Protein AF-X5XZQ1-F1 (afdb_monomer_lite)

Radius of gyration: 34.88 Å; chains: 1; bounding box: 76×86×49 Å

Sequence (111 aa):
MKTALSAMPVKVASMLAGSPSCCAWAGTVLRTPNLQMPRDVRALLVGRKLLQAKLLDVELSIRRILRGYGLKVGEVSRGRFEARIRDLIEDHDMLATASANHDG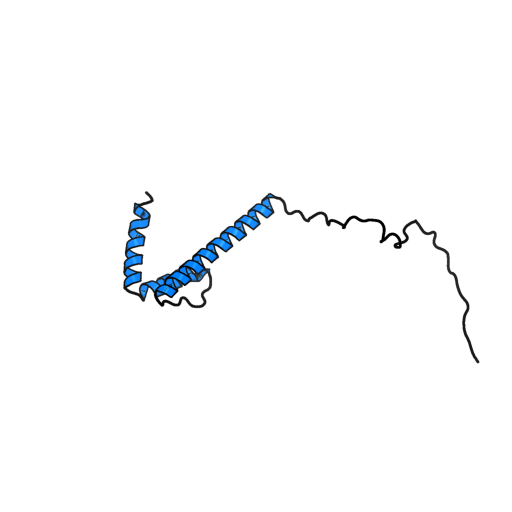MMWQSWC

Foldseek 3Di:
DDDDDDDDDDDDDDDPDDDPPCVPPDPDPVPVPPPPPPPVVVVVVVVVVVVVVVLVVVLVVVQVVCVVVVHHLPDDDPVCSVVSVVVSQVVPVVSVVVVVVCVVVVVVVVD

Structure (mmCIF, N/CA/C/O backbone):
data_AF-X5XZQ1-F1
#
_entry.id   AF-X5XZQ1-F1
#
loop_
_atom_site.group_PDB
_atom_site.id
_atom_site.type_symbol
_atom_site.label_atom_id
_atom_site.label_alt_id
_atom_site.label_comp_id
_atom_site.label_asym_id
_atom_site.label_entity_id
_atom_site.label_seq_id
_atom_site.pdbx_PDB_ins_code
_atom_site.Cartn_x
_atom_site.Cartn_y
_atom_site.Cartn_z
_atom_site.occupancy
_atom_site.B_iso_or_equiv
_atom_site.auth_seq_id
_atom_site.auth_comp_id
_atom_site.auth_asym_id
_atom_site.auth_atom_id
_atom_site.pdbx_PDB_model_num
ATOM 1 N N . MET A 1 1 ? 57.287 -65.946 -5.365 1.00 36.03 1 MET A N 1
ATOM 2 C CA . MET A 1 1 ? 57.927 -64.943 -4.484 1.00 36.03 1 MET A CA 1
ATOM 3 C C . MET A 1 1 ? 58.100 -63.658 -5.295 1.00 36.03 1 MET A C 1
ATOM 5 O O . MET A 1 1 ? 58.600 -63.789 -6.396 1.00 36.03 1 MET A O 1
ATOM 9 N N . LYS A 1 2 ? 57.586 -62.514 -4.792 1.00 39.75 2 LYS A N 1
ATOM 10 C CA . LYS A 1 2 ? 58.056 -61.098 -4.905 1.00 39.75 2 LYS A CA 1
ATOM 11 C C . LYS A 1 2 ? 58.841 -60.701 -6.190 1.00 39.75 2 LYS A C 1
ATOM 13 O O . LYS A 1 2 ? 59.809 -61.369 -6.496 1.00 39.75 2 LYS A O 1
ATOM 18 N N . THR A 1 3 ? 58.629 -59.615 -6.947 1.00 39.03 3 THR A N 1
ATOM 19 C CA . THR A 1 3 ? 57.943 -58.311 -6.791 1.00 39.03 3 THR A CA 1
ATOM 20 C C . THR A 1 3 ? 58.182 -57.484 -8.081 1.00 39.03 3 THR A C 1
ATOM 22 O O . THR A 1 3 ? 59.230 -57.640 -8.690 1.00 39.03 3 THR A O 1
ATOM 25 N N . ALA A 1 4 ? 57.256 -56.565 -8.391 1.00 44.88 4 ALA A N 1
ATOM 26 C CA . ALA A 1 4 ? 57.435 -55.180 -8.885 1.00 44.88 4 ALA A CA 1
ATOM 27 C C . ALA A 1 4 ? 58.195 -54.808 -10.196 1.00 44.88 4 ALA A C 1
ATOM 29 O O . ALA A 1 4 ? 59.377 -55.069 -10.356 1.00 44.88 4 ALA A O 1
ATOM 30 N N . LEU A 1 5 ? 57.481 -53.976 -10.983 1.00 46.09 5 LEU A N 1
ATOM 31 C CA . LEU A 1 5 ? 57.898 -52.807 -11.793 1.00 46.09 5 LEU A CA 1
ATOM 32 C C . LEU A 1 5 ? 58.839 -52.978 -13.005 1.00 46.09 5 LEU A C 1
ATOM 34 O O . LEU A 1 5 ? 60.017 -53.253 -12.837 1.00 46.09 5 LEU A O 1
ATOM 38 N N . SER A 1 6 ? 58.345 -52.616 -14.202 1.00 41.19 6 SER A N 1
ATOM 39 C CA . SER A 1 6 ? 58.944 -51.616 -15.127 1.00 41.19 6 SER A CA 1
ATOM 40 C C . SER A 1 6 ? 58.126 -51.596 -16.437 1.00 41.19 6 SER A C 1
ATOM 42 O O . SER A 1 6 ? 58.090 -52.577 -17.167 1.00 41.19 6 SER A O 1
ATOM 44 N N . ALA A 1 7 ? 57.199 -50.649 -16.593 1.00 38.62 7 ALA A N 1
ATOM 45 C CA . ALA A 1 7 ? 57.358 -49.414 -17.375 1.00 38.62 7 ALA A CA 1
ATOM 46 C C . ALA A 1 7 ? 57.012 -49.571 -18.876 1.00 38.62 7 ALA A C 1
ATOM 48 O O . ALA A 1 7 ? 57.718 -50.210 -19.648 1.00 38.62 7 ALA A O 1
ATOM 49 N N . MET A 1 8 ? 55.903 -48.935 -19.277 1.00 39.28 8 MET A N 1
ATOM 50 C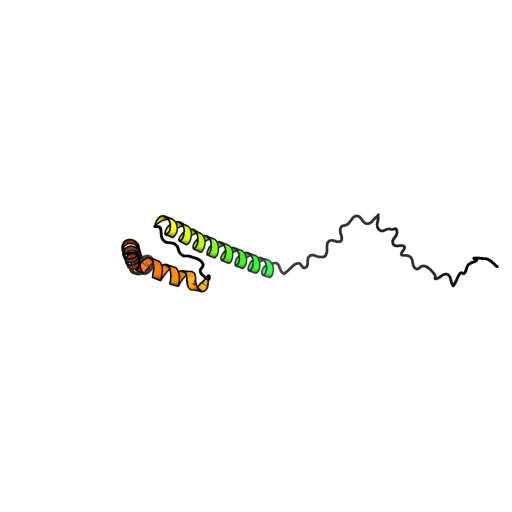 CA . MET A 1 8 ? 55.609 -48.546 -20.667 1.00 39.28 8 MET A CA 1
ATOM 51 C C . MET A 1 8 ? 56.452 -47.296 -21.039 1.00 39.28 8 MET A C 1
ATOM 53 O O . MET A 1 8 ? 57.023 -46.687 -20.131 1.00 39.28 8 MET A O 1
ATOM 57 N N . PRO A 1 9 ? 56.530 -46.864 -22.319 1.00 46.88 9 PRO A N 1
ATOM 58 C CA . PRO A 1 9 ? 55.418 -46.096 -22.915 1.00 46.88 9 PRO A CA 1
ATOM 59 C C . PRO A 1 9 ? 55.163 -46.470 -24.392 1.00 46.88 9 PRO A C 1
ATOM 61 O O . PRO A 1 9 ? 56.065 -46.528 -25.219 1.00 46.88 9 PRO A O 1
ATOM 64 N N . VAL A 1 10 ? 53.956 -46.890 -24.777 1.00 48.41 10 VAL A N 1
ATOM 65 C CA . VAL A 1 10 ? 52.835 -46.039 -25.235 1.00 48.41 10 VAL A CA 1
ATOM 66 C C . VAL A 1 10 ? 53.268 -44.720 -25.883 1.00 48.41 10 VAL A C 1
ATOM 68 O O . VAL A 1 10 ? 53.538 -43.726 -25.221 1.00 48.41 10 VAL A O 1
ATOM 71 N N . LYS A 1 11 ? 53.283 -44.770 -27.219 1.00 38.03 11 LYS A N 1
ATOM 72 C CA . LYS A 1 11 ? 52.977 -43.718 -28.200 1.00 38.03 11 LYS A CA 1
ATOM 73 C C . LYS A 1 11 ? 52.953 -42.283 -27.649 1.00 38.03 11 LYS A C 1
ATOM 75 O O . LYS A 1 11 ? 51.937 -41.811 -27.146 1.00 38.03 11 LYS A O 1
ATOM 80 N N . VAL A 1 12 ? 54.064 -41.574 -27.845 1.00 44.56 12 VAL A N 1
ATOM 81 C CA . VAL A 1 12 ? 54.158 -40.119 -27.687 1.00 44.56 12 VAL A CA 1
ATOM 82 C C . VAL A 1 12 ? 53.211 -39.464 -28.695 1.00 44.56 12 VAL A C 1
ATOM 84 O O . VAL A 1 12 ? 53.448 -39.493 -29.903 1.00 44.56 12 VAL A O 1
ATOM 87 N N . ALA A 1 13 ? 52.107 -38.914 -28.197 1.00 41.31 13 ALA A N 1
ATOM 88 C CA . ALA A 1 13 ? 51.279 -37.989 -28.950 1.00 41.31 13 ALA A CA 1
ATOM 89 C C . ALA A 1 13 ? 52.075 -36.697 -29.180 1.00 41.31 13 ALA A C 1
ATOM 91 O O . ALA A 1 13 ? 52.656 -36.134 -28.252 1.00 41.31 13 ALA A O 1
ATOM 92 N N . SER A 1 14 ? 52.095 -36.239 -30.428 1.00 53.06 14 SER A N 1
ATOM 93 C CA . SER A 1 14 ? 52.540 -34.899 -30.796 1.00 53.06 14 SER A CA 1
ATOM 94 C C . SER A 1 14 ? 51.669 -33.880 -30.052 1.00 53.06 14 SER A C 1
ATOM 96 O O . SER A 1 14 ? 50.474 -33.754 -30.318 1.00 53.06 14 SER A O 1
ATOM 98 N N . MET A 1 15 ? 52.261 -33.205 -29.066 1.00 45.50 15 MET A N 1
ATOM 99 C CA . MET A 1 15 ? 51.670 -32.061 -28.379 1.00 45.50 15 MET A CA 1
ATOM 100 C C . MET A 1 15 ? 51.514 -30.917 -29.386 1.00 45.50 15 MET A C 1
ATOM 102 O O . MET A 1 15 ? 52.469 -30.201 -29.683 1.00 45.50 15 MET A O 1
ATOM 106 N N . LEU A 1 16 ? 50.295 -30.721 -29.888 1.00 47.53 16 LEU A N 1
ATOM 107 C CA . LEU A 1 16 ? 49.852 -29.390 -30.283 1.00 47.53 16 LEU A CA 1
ATOM 108 C C . LEU A 1 16 ? 49.917 -28.508 -29.032 1.00 47.53 16 LEU A C 1
ATOM 110 O O . LEU A 1 16 ? 49.430 -28.880 -27.964 1.00 47.53 16 LEU A O 1
ATOM 114 N N . ALA A 1 17 ? 50.609 -27.382 -29.175 1.00 49.88 17 ALA A N 1
ATOM 115 C CA . ALA A 1 17 ? 50.911 -26.436 -28.117 1.00 49.88 17 ALA A CA 1
ATOM 116 C C . ALA A 1 17 ? 49.662 -26.066 -27.303 1.00 49.88 17 ALA A C 1
ATOM 118 O O . ALA A 1 17 ? 48.678 -25.565 -27.844 1.00 49.88 17 ALA A O 1
ATOM 119 N N . GLY A 1 18 ? 49.725 -26.291 -25.992 1.00 54.81 18 GLY A N 1
ATOM 120 C CA . GLY A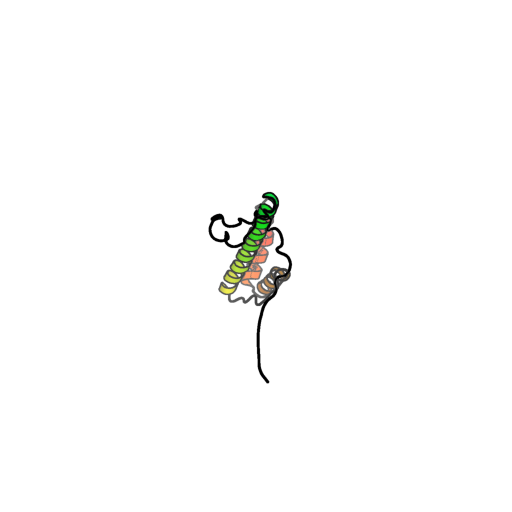 1 18 ? 48.648 -25.915 -25.083 1.00 54.81 18 GLY A CA 1
ATOM 121 C C . GLY A 1 18 ? 48.801 -26.494 -23.682 1.00 54.81 18 GLY A C 1
ATOM 122 O O . GLY A 1 18 ? 47.847 -27.052 -23.153 1.00 54.81 18 GLY A O 1
ATOM 123 N N . SER A 1 19 ? 49.991 -26.404 -23.079 1.00 41.16 19 SER A N 1
ATOM 124 C CA . SER A 1 19 ? 50.157 -26.738 -21.658 1.00 41.16 19 SER A CA 1
ATOM 125 C C . SER A 1 19 ? 49.317 -25.786 -20.786 1.00 41.16 19 SER A C 1
ATOM 127 O O . SER A 1 19 ? 49.523 -24.573 -20.857 1.00 41.16 19 SER A O 1
ATOM 129 N N . PRO A 1 20 ? 48.439 -26.288 -19.894 1.00 51.16 20 PRO A N 1
ATOM 130 C CA . PRO A 1 20 ? 47.678 -25.461 -18.947 1.00 51.16 20 PRO A CA 1
ATOM 131 C C . PRO A 1 20 ? 48.528 -24.804 -17.845 1.00 51.16 20 PRO A C 1
ATOM 133 O O . PRO A 1 20 ? 47.996 -24.149 -16.956 1.00 51.16 20 PRO A O 1
ATOM 136 N N . SER A 1 21 ? 49.856 -24.944 -17.866 1.00 49.59 21 SER A N 1
ATOM 137 C CA . SER A 1 21 ? 50.743 -24.292 -16.893 1.00 49.59 21 SER A CA 1
ATOM 138 C C . SER A 1 21 ? 50.918 -22.784 -17.130 1.00 49.59 21 SER A C 1
ATOM 140 O O . SER A 1 21 ? 51.536 -22.114 -16.310 1.00 49.59 21 SER A O 1
ATOM 142 N N . CYS A 1 22 ? 50.348 -22.218 -18.200 1.00 46.50 22 CYS A N 1
ATOM 143 C CA . CYS A 1 22 ? 50.300 -20.766 -18.424 1.00 46.50 22 CYS A CA 1
ATOM 144 C C . CYS A 1 22 ? 49.123 -20.062 -17.722 1.00 46.50 22 CYS A C 1
ATOM 146 O O . CYS A 1 22 ? 48.940 -18.860 -17.914 1.00 46.50 22 CYS A O 1
ATOM 148 N N . CYS A 1 23 ? 48.365 -20.755 -16.860 1.00 53.91 23 CYS A N 1
ATOM 149 C CA . CYS A 1 23 ? 47.300 -20.164 -16.033 1.00 53.91 23 CYS A CA 1
ATOM 150 C C . CYS A 1 23 ? 47.757 -19.003 -15.116 1.00 53.91 23 CYS A C 1
ATOM 152 O O . CYS A 1 23 ? 46.922 -18.397 -14.453 1.00 53.91 23 CYS A O 1
ATOM 154 N N . ALA A 1 24 ? 49.049 -18.658 -15.084 1.00 56.50 24 ALA A N 1
ATOM 155 C CA . ALA A 1 24 ? 49.608 -17.579 -14.270 1.00 56.50 24 ALA A CA 1
ATOM 156 C C . ALA A 1 24 ? 49.988 -16.292 -15.040 1.00 56.50 24 ALA A C 1
ATOM 158 O O . ALA A 1 24 ? 50.448 -15.343 -14.411 1.00 56.50 24 ALA A O 1
ATOM 159 N N . TRP A 1 25 ? 49.795 -16.203 -16.364 1.00 46.00 25 TRP A N 1
ATOM 160 C CA . TRP A 1 25 ? 50.175 -15.001 -17.132 1.00 46.00 25 TRP A CA 1
ATOM 161 C C . TRP A 1 25 ? 49.137 -14.578 -18.181 1.00 46.00 25 TRP A C 1
ATOM 163 O O . TRP A 1 25 ? 49.439 -14.258 -19.324 1.00 46.00 25 TRP A O 1
ATOM 173 N N . ALA A 1 26 ? 47.876 -14.520 -17.775 1.00 52.03 26 ALA A N 1
ATOM 174 C CA . ALA A 1 26 ? 46.894 -13.678 -18.445 1.00 52.03 26 ALA A CA 1
ATOM 175 C C . ALA A 1 26 ? 46.064 -12.994 -17.363 1.00 52.03 26 ALA A C 1
ATOM 177 O O . ALA A 1 26 ? 44.948 -13.392 -17.036 1.00 52.03 26 ALA A O 1
ATOM 178 N N . GLY A 1 27 ? 46.664 -11.968 -16.758 1.00 56.38 27 GLY A N 1
ATOM 179 C CA . GLY A 1 27 ? 45.952 -10.989 -15.956 1.00 56.38 27 GLY A CA 1
ATOM 180 C C . GLY A 1 27 ? 44.967 -10.240 -16.844 1.00 56.38 27 GLY A C 1
ATOM 181 O O . GLY A 1 27 ? 45.270 -9.187 -17.380 1.00 56.38 27 GLY A O 1
ATOM 182 N N . THR A 1 28 ? 43.789 -10.807 -17.039 1.00 54.72 28 THR A N 1
ATOM 183 C CA . THR A 1 28 ? 42.553 -10.104 -17.361 1.00 54.72 28 THR A CA 1
ATOM 184 C C . THR A 1 28 ? 41.469 -11.049 -16.893 1.00 54.72 28 THR A C 1
ATOM 186 O O . THR A 1 28 ? 41.281 -12.122 -17.460 1.00 54.72 28 THR A O 1
ATOM 189 N N . VAL A 1 29 ? 40.805 -10.664 -15.800 1.00 53.09 29 VAL A N 1
ATOM 190 C CA . VAL A 1 29 ? 39.514 -11.215 -15.388 1.00 53.09 29 VAL A CA 1
ATOM 191 C C . VAL A 1 29 ? 38.743 -11.500 -16.665 1.00 53.09 29 VAL A C 1
ATOM 193 O O . VAL A 1 29 ? 38.539 -10.565 -17.441 1.00 53.09 29 VAL A O 1
ATOM 196 N N . LEU A 1 30 ? 38.370 -12.761 -16.908 1.00 52.25 30 LEU A N 1
ATOM 197 C CA . LEU A 1 30 ? 37.351 -13.089 -17.894 1.00 52.25 30 LEU A CA 1
ATOM 198 C C . LEU A 1 30 ? 36.125 -12.284 -17.477 1.00 52.25 30 LEU A C 1
ATOM 200 O O . LEU A 1 30 ? 35.320 -12.704 -16.648 1.00 52.25 30 LEU A O 1
ATOM 204 N N . ARG A 1 31 ? 36.047 -11.056 -17.989 1.00 43.44 31 ARG A N 1
ATOM 205 C CA . ARG A 1 31 ? 34.868 -10.231 -17.966 1.00 43.44 31 ARG A CA 1
ATOM 206 C C . ARG A 1 31 ? 33.954 -11.022 -18.861 1.00 43.44 31 ARG A C 1
ATOM 208 O O . ARG A 1 31 ? 34.051 -10.925 -20.081 1.00 43.44 31 ARG A O 1
ATOM 215 N N . THR A 1 32 ? 33.148 -11.875 -18.235 1.00 53.38 32 THR A N 1
ATOM 216 C CA . THR A 1 32 ? 31.968 -12.432 -18.868 1.00 53.38 32 THR A CA 1
ATOM 217 C C . THR A 1 32 ? 31.358 -11.259 -19.626 1.00 53.38 32 THR A C 1
ATOM 219 O O . THR A 1 32 ? 31.142 -10.210 -19.000 1.00 53.38 32 THR A O 1
ATOM 222 N N . PRO A 1 33 ? 31.244 -11.320 -20.970 1.00 52.00 33 PRO A N 1
ATOM 223 C CA . PRO A 1 33 ? 30.563 -10.269 -21.693 1.00 52.00 33 PRO A CA 1
ATOM 224 C C . PRO A 1 33 ? 29.217 -10.202 -21.009 1.00 52.00 33 PRO A C 1
ATOM 226 O O . PRO A 1 33 ? 28.483 -11.191 -20.968 1.00 52.00 33 PRO A O 1
ATOM 229 N N . ASN A 1 34 ? 29.025 -9.091 -20.297 1.00 57.66 34 ASN A N 1
ATOM 230 C CA . ASN A 1 34 ? 27.870 -8.847 -19.467 1.00 57.66 34 ASN A CA 1
ATOM 231 C C . ASN A 1 34 ? 26.693 -9.296 -20.327 1.00 57.66 34 ASN A C 1
ATOM 233 O O . ASN A 1 34 ? 26.642 -8.888 -21.493 1.00 57.66 34 ASN A O 1
ATOM 237 N N . LEU A 1 35 ? 25.839 -10.201 -19.836 1.00 56.34 35 LEU A N 1
ATOM 238 C CA . LEU A 1 35 ? 24.581 -10.506 -20.510 1.00 56.34 35 LEU A CA 1
ATOM 239 C C . LEU A 1 35 ? 23.772 -9.216 -20.395 1.00 56.34 35 LEU A C 1
ATOM 241 O O . LEU A 1 35 ? 22.969 -9.013 -19.484 1.00 56.34 35 LEU A O 1
ATOM 245 N N . GLN A 1 36 ? 24.156 -8.259 -21.233 1.00 64.81 36 GLN A N 1
ATOM 246 C CA . GLN A 1 36 ? 23.865 -6.859 -21.103 1.00 64.81 36 GLN A CA 1
ATOM 247 C C . GLN A 1 36 ? 22.469 -6.788 -21.658 1.00 64.81 36 GLN A C 1
ATOM 249 O O . GLN A 1 36 ? 22.276 -6.564 -22.848 1.00 64.81 36 GLN A O 1
ATOM 254 N N . MET A 1 37 ? 21.496 -7.024 -20.776 1.00 63.84 37 MET A N 1
ATOM 255 C CA . MET A 1 37 ? 20.090 -6.796 -21.073 1.00 63.84 37 MET A CA 1
ATOM 256 C C . MET A 1 37 ? 20.000 -5.462 -21.828 1.00 63.84 37 MET A C 1
ATOM 258 O O . MET A 1 37 ? 20.720 -4.524 -21.459 1.00 63.84 37 MET A O 1
ATOM 262 N N . PRO A 1 38 ? 19.209 -5.344 -22.898 1.00 83.31 38 PRO A N 1
ATOM 263 C CA . PRO A 1 38 ? 19.114 -4.090 -23.636 1.00 83.31 38 PRO A CA 1
ATOM 264 C C . PRO A 1 38 ? 18.879 -2.926 -22.662 1.00 83.31 38 PRO A C 1
ATOM 266 O O . PRO A 1 38 ? 18.212 -3.103 -21.634 1.00 83.31 38 PRO A O 1
ATOM 269 N N . ARG A 1 39 ? 19.473 -1.751 -22.918 1.00 80.94 39 ARG A N 1
ATOM 270 C CA . ARG A 1 39 ? 19.379 -0.592 -22.002 1.00 80.94 39 ARG A CA 1
ATOM 271 C C . ARG A 1 39 ? 17.922 -0.287 -21.641 1.00 80.94 39 ARG A C 1
ATOM 273 O O . ARG A 1 39 ? 17.641 -0.011 -20.476 1.00 80.94 39 ARG A O 1
ATOM 280 N N . ASP A 1 40 ? 17.031 -0.476 -22.603 1.00 82.25 40 ASP A N 1
ATOM 281 C CA . ASP A 1 40 ? 15.589 -0.275 -22.487 1.00 82.25 40 ASP A CA 1
ATOM 282 C C . ASP A 1 40 ? 14.942 -1.280 -21.523 1.00 82.25 40 ASP A C 1
ATOM 284 O O . ASP A 1 40 ? 14.184 -0.897 -20.635 1.00 82.25 40 ASP A O 1
ATOM 288 N N . VAL A 1 41 ? 15.327 -2.559 -21.592 1.00 88.94 41 VAL A N 1
ATOM 289 C CA . VAL A 1 41 ? 14.835 -3.602 -20.673 1.00 88.94 41 VAL A CA 1
ATOM 290 C C . VAL A 1 41 ? 15.281 -3.319 -19.238 1.00 88.94 41 VAL A C 1
ATOM 292 O O . VAL A 1 41 ? 14.488 -3.446 -18.304 1.00 88.94 41 VAL A O 1
ATOM 295 N N . ARG A 1 42 ? 16.530 -2.874 -19.031 1.00 86.75 42 ARG A N 1
ATOM 296 C CA . ARG A 1 42 ? 16.984 -2.457 -17.691 1.00 86.75 42 ARG A CA 1
ATOM 297 C C . ARG A 1 42 ? 16.210 -1.247 -17.179 1.00 86.75 42 ARG A C 1
ATOM 299 O O . ARG A 1 42 ? 15.820 -1.253 -16.014 1.00 86.75 42 ARG A O 1
ATOM 306 N N . ALA A 1 43 ? 15.987 -0.240 -18.023 1.00 89.44 43 ALA A N 1
ATOM 307 C CA . ALA A 1 43 ? 15.247 0.960 -17.646 1.00 89.44 43 ALA A CA 1
ATOM 308 C C . ALA A 1 43 ? 13.815 0.621 -17.200 1.00 89.44 43 ALA A C 1
ATOM 310 O O . ALA A 1 43 ? 13.394 1.052 -16.126 1.00 89.44 43 ALA A O 1
ATOM 311 N N . LEU A 1 44 ? 13.111 -0.237 -17.946 1.00 94.12 44 LEU A N 1
ATOM 312 C CA . LEU A 1 44 ? 11.765 -0.695 -17.587 1.00 94.12 44 LEU A CA 1
ATOM 313 C C . LEU A 1 44 ? 11.742 -1.478 -16.268 1.00 94.12 44 LEU A C 1
ATOM 315 O O . LEU A 1 44 ? 10.883 -1.242 -15.418 1.00 94.12 44 LEU A O 1
ATOM 319 N N . LEU A 1 45 ? 12.700 -2.383 -16.049 1.00 95.00 45 LEU A N 1
ATOM 320 C CA . LEU A 1 45 ? 12.773 -3.154 -14.804 1.00 95.00 45 LEU A CA 1
ATOM 321 C C . LEU A 1 45 ? 13.095 -2.276 -13.587 1.00 95.00 45 LEU A C 1
ATOM 323 O O . LEU A 1 45 ? 12.544 -2.513 -12.511 1.00 95.00 45 LEU A O 1
ATOM 327 N N . VAL A 1 46 ? 13.957 -1.267 -13.742 1.00 94.38 46 VAL A N 1
ATOM 328 C CA . VAL A 1 46 ? 14.245 -0.281 -12.688 1.00 94.38 46 VAL A CA 1
ATOM 329 C C . VAL A 1 46 ? 13.012 0.569 -12.398 1.00 94.38 46 VAL A C 1
ATOM 331 O O . VAL A 1 46 ? 12.645 0.701 -11.232 1.00 94.38 46 VAL A O 1
ATOM 334 N N . GLY A 1 47 ? 12.322 1.063 -13.430 1.00 93.75 47 GLY A N 1
ATOM 335 C CA . GLY A 1 47 ? 11.066 1.800 -13.276 1.00 93.75 47 GLY A CA 1
ATOM 336 C C . GLY A 1 47 ? 10.006 0.981 -12.535 1.00 93.75 47 GLY A C 1
ATOM 337 O O . GLY A 1 47 ? 9.417 1.456 -11.566 1.00 93.75 47 GLY A O 1
ATOM 338 N N . ARG A 1 48 ? 9.838 -0.298 -12.896 1.00 95.88 48 ARG A N 1
ATOM 339 C CA . ARG A 1 48 ? 8.914 -1.206 -12.199 1.00 95.88 48 ARG A CA 1
ATOM 340 C C . ARG A 1 48 ? 9.278 -1.391 -10.724 1.00 95.88 48 ARG A C 1
ATOM 342 O O . ARG A 1 48 ? 8.392 -1.361 -9.875 1.00 95.88 48 ARG A O 1
ATOM 349 N N . LYS A 1 49 ? 10.564 -1.577 -10.406 1.00 95.50 49 LYS A N 1
ATOM 350 C CA . LYS A 1 49 ? 11.033 -1.693 -9.013 1.00 95.50 49 LYS A CA 1
ATOM 351 C C . LYS A 1 49 ? 10.793 -0.407 -8.225 1.00 95.50 49 LYS A C 1
ATOM 353 O O . LYS A 1 49 ? 10.383 -0.482 -7.072 1.00 95.50 49 LYS A O 1
ATOM 358 N N . LEU A 1 50 ? 11.010 0.751 -8.847 1.00 96.50 50 LEU A N 1
ATOM 359 C CA . LEU A 1 50 ? 10.755 2.050 -8.231 1.00 96.50 50 LEU A CA 1
ATOM 360 C C . LEU A 1 50 ? 9.270 2.210 -7.896 1.00 96.50 50 LEU A C 1
ATOM 362 O O . LEU A 1 50 ? 8.946 2.538 -6.759 1.00 96.50 50 LEU A O 1
ATOM 366 N N . LEU A 1 51 ? 8.372 1.908 -8.838 1.00 95.50 51 LEU A N 1
ATOM 367 C CA . LEU A 1 51 ? 6.928 1.952 -8.591 1.00 95.50 51 LEU A CA 1
ATOM 368 C C . LEU A 1 51 ? 6.517 1.005 -7.456 1.00 95.50 51 LEU A C 1
ATOM 370 O O . LEU A 1 51 ? 5.770 1.400 -6.568 1.00 95.50 51 LEU A O 1
ATOM 374 N N . GLN A 1 52 ? 7.053 -0.218 -7.428 1.00 93.38 52 GLN A N 1
ATOM 375 C CA . GLN A 1 52 ? 6.785 -1.172 -6.346 1.00 93.38 52 GLN A CA 1
ATOM 376 C C . GLN A 1 52 ? 7.272 -0.676 -4.979 1.00 93.38 52 GLN A C 1
ATOM 378 O O . GLN A 1 52 ? 6.571 -0.864 -3.987 1.00 93.38 52 GLN A O 1
ATOM 383 N N . ALA A 1 53 ? 8.449 -0.048 -4.920 1.00 94.06 53 ALA A N 1
ATOM 384 C CA . ALA A 1 53 ? 8.972 0.534 -3.688 1.00 94.06 53 ALA A CA 1
ATOM 385 C C . ALA A 1 53 ? 8.094 1.695 -3.204 1.00 94.06 53 ALA A C 1
ATOM 387 O O . ALA A 1 53 ? 7.738 1.744 -2.035 1.00 94.06 53 ALA A O 1
ATOM 388 N N . LYS A 1 54 ? 7.663 2.579 -4.112 1.00 95.00 54 LYS A N 1
ATOM 389 C CA . LYS A 1 54 ? 6.787 3.704 -3.760 1.00 95.00 54 LYS A CA 1
ATOM 390 C C . LYS A 1 54 ? 5.405 3.268 -3.295 1.00 95.00 54 LYS A C 1
ATOM 392 O O . LYS A 1 54 ? 4.900 3.828 -2.330 1.00 95.00 54 LYS A O 1
ATOM 397 N N . LEU A 1 55 ? 4.820 2.249 -3.920 1.00 90.81 55 LEU A N 1
ATOM 398 C CA . LEU A 1 55 ? 3.564 1.668 -3.444 1.00 90.81 55 LEU A CA 1
ATOM 399 C C . LEU A 1 55 ? 3.706 1.116 -2.020 1.00 90.81 55 LEU A C 1
ATOM 401 O O . LEU A 1 55 ? 2.868 1.396 -1.169 1.00 90.81 55 LEU A O 1
ATOM 405 N N . LEU A 1 56 ? 4.799 0.401 -1.738 1.00 90.69 56 LEU A N 1
ATOM 406 C CA . LEU A 1 56 ? 5.091 -0.082 -0.388 1.00 90.69 56 LEU A CA 1
ATOM 407 C C . LEU A 1 56 ? 5.298 1.055 0.620 1.00 90.69 56 LEU A C 1
ATOM 409 O O . LEU A 1 56 ? 4.780 0.973 1.732 1.00 90.69 56 LEU A O 1
ATOM 413 N N . ASP A 1 57 ? 6.029 2.106 0.245 1.00 94.06 57 ASP A N 1
ATOM 414 C CA . ASP A 1 57 ? 6.247 3.277 1.101 1.00 94.06 57 ASP A CA 1
ATOM 415 C C . ASP A 1 57 ? 4.909 3.927 1.491 1.00 94.06 57 ASP A C 1
ATOM 417 O O . ASP A 1 57 ? 4.712 4.295 2.651 1.00 9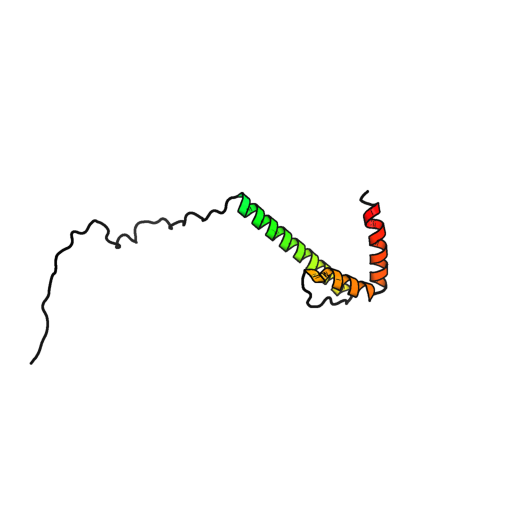4.06 57 ASP A O 1
ATOM 421 N N . VAL A 1 58 ? 3.969 4.024 0.543 1.00 92.19 58 VAL A N 1
ATOM 422 C CA . VAL A 1 58 ? 2.612 4.540 0.780 1.00 92.19 58 VAL A CA 1
ATOM 423 C C . VAL A 1 58 ? 1.802 3.601 1.682 1.00 92.19 58 VAL A C 1
ATOM 425 O O . VAL A 1 58 ? 1.203 4.053 2.653 1.00 92.19 58 VAL A O 1
ATOM 428 N N . GLU A 1 59 ? 1.813 2.288 1.439 1.00 90.38 59 GLU A N 1
ATOM 429 C CA . GLU A 1 59 ? 1.117 1.326 2.311 1.00 90.38 59 GLU A CA 1
ATOM 430 C C . GLU A 1 59 ? 1.635 1.385 3.763 1.00 90.38 59 GLU A C 1
ATOM 432 O O . GLU A 1 59 ? 0.860 1.349 4.727 1.00 90.38 59 GLU A O 1
ATOM 437 N N . LEU A 1 60 ? 2.956 1.492 3.940 1.00 90.62 60 LEU A N 1
ATOM 438 C CA . LEU A 1 60 ? 3.588 1.587 5.255 1.00 90.62 60 LEU A CA 1
ATOM 439 C C . LEU A 1 60 ? 3.304 2.928 5.941 1.00 90.62 60 LEU A C 1
ATOM 441 O O . LEU A 1 60 ? 3.082 2.943 7.156 1.00 90.62 60 LEU A O 1
ATOM 445 N N . SER A 1 61 ? 3.278 4.038 5.197 1.00 93.19 61 SER A N 1
ATOM 446 C CA . SER A 1 61 ? 2.943 5.352 5.754 1.00 93.19 61 SER A CA 1
ATOM 447 C C . SER A 1 61 ? 1.500 5.387 6.265 1.00 93.19 61 SER A C 1
ATOM 449 O O . SER A 1 61 ? 1.272 5.822 7.394 1.00 93.19 61 SER A O 1
ATOM 451 N N . ILE A 1 62 ? 0.549 4.806 5.525 1.00 90.62 62 ILE A N 1
ATOM 452 C CA . ILE A 1 62 ? -0.850 4.673 5.956 1.00 90.62 62 ILE A CA 1
ATOM 453 C C . ILE A 1 62 ? -0.950 3.817 7.223 1.00 90.62 62 ILE A C 1
ATOM 455 O O . ILE A 1 62 ? -1.583 4.226 8.196 1.00 90.62 62 ILE A O 1
ATOM 459 N N . ARG A 1 63 ? -0.265 2.664 7.285 1.00 90.44 63 ARG A N 1
ATOM 460 C CA . ARG A 1 63 ? -0.229 1.850 8.519 1.00 90.44 63 ARG A CA 1
ATOM 461 C C . ARG A 1 63 ? 0.331 2.624 9.707 1.00 90.44 63 ARG A C 1
ATOM 463 O O . ARG A 1 63 ? -0.128 2.413 10.827 1.00 90.44 63 ARG A O 1
ATOM 470 N N . ARG A 1 64 ? 1.326 3.488 9.496 1.00 92.19 64 ARG A N 1
ATOM 471 C CA . ARG A 1 64 ? 1.889 4.331 10.558 1.00 92.19 64 ARG A CA 1
ATOM 472 C C . ARG A 1 64 ? 0.874 5.360 11.052 1.00 92.19 64 ARG A C 1
ATOM 474 O O . ARG A 1 64 ? 0.750 5.520 12.262 1.00 92.19 64 ARG A O 1
ATOM 481 N N . ILE A 1 65 ? 0.150 6.008 10.142 1.00 90.88 65 ILE A N 1
ATOM 482 C CA . ILE A 1 65 ? -0.911 6.966 10.474 1.00 90.88 65 ILE A CA 1
ATOM 483 C C . ILE A 1 65 ? -2.010 6.268 11.283 1.00 90.88 65 ILE A C 1
ATOM 485 O O . ILE A 1 65 ? -2.324 6.704 12.385 1.00 90.88 65 ILE A O 1
ATOM 489 N N . LEU A 1 66 ? -2.509 5.123 10.805 1.00 89.44 66 LEU A N 1
ATOM 490 C CA . LEU A 1 66 ? -3.559 4.350 11.481 1.00 89.44 66 LEU A CA 1
ATOM 491 C C . LEU A 1 66 ? -3.149 3.881 12.883 1.00 89.44 66 LEU A C 1
ATOM 493 O O . LEU A 1 66 ? -3.957 3.927 13.808 1.00 89.44 66 LEU A O 1
ATOM 497 N N . ARG A 1 67 ? -1.872 3.527 13.085 1.00 88.12 67 ARG A N 1
ATOM 498 C CA . ARG A 1 67 ? -1.338 3.234 14.426 1.00 88.12 67 ARG A CA 1
ATOM 499 C C . ARG A 1 67 ? -1.388 4.438 15.367 1.00 88.12 67 ARG A C 1
ATOM 501 O O . ARG A 1 67 ? -1.555 4.230 16.564 1.00 88.12 67 ARG A O 1
ATOM 508 N N . GLY A 1 68 ? -1.256 5.661 14.852 1.00 89.19 68 GLY A N 1
ATOM 509 C CA . GLY A 1 68 ? -1.424 6.890 15.634 1.00 89.19 68 GLY A CA 1
ATOM 510 C C . GLY A 1 68 ? -2.840 7.060 16.191 1.00 89.19 68 GLY A C 1
ATOM 511 O O . GLY A 1 68 ? -2.999 7.605 17.276 1.00 89.19 68 GLY A O 1
ATOM 512 N N . TYR A 1 69 ? -3.845 6.511 15.503 1.00 85.94 69 TYR A N 1
ATOM 513 C CA . TYR A 1 69 ? -5.244 6.472 15.949 1.00 85.94 69 TYR A CA 1
ATOM 514 C C . TYR A 1 69 ? -5.590 5.225 16.781 1.00 85.94 69 TYR A C 1
ATOM 516 O O . TYR A 1 69 ? -6.742 5.020 17.140 1.00 85.94 69 TYR A O 1
ATOM 524 N N . GLY A 1 70 ? -4.61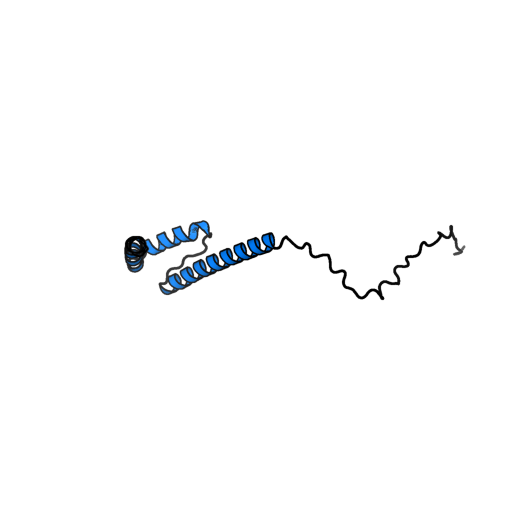8 4.352 17.072 1.00 87.31 70 GLY A N 1
ATOM 525 C CA . GLY A 1 70 ? -4.860 3.088 17.777 1.00 87.31 70 GLY A CA 1
ATOM 526 C C . GLY A 1 70 ? -5.455 1.967 16.910 1.00 87.31 70 GLY A C 1
ATOM 527 O O . GLY A 1 70 ? -5.651 0.858 17.408 1.00 87.31 70 GLY A O 1
ATOM 528 N N . LEU A 1 71 ? -5.674 2.201 15.610 1.00 87.50 71 LEU A N 1
ATOM 529 C CA . LEU A 1 71 ? -6.223 1.214 14.679 1.00 87.50 71 LEU A CA 1
ATOM 530 C C . LEU A 1 71 ? -5.133 0.268 14.159 1.00 87.50 71 LEU A C 1
ATOM 532 O O . LEU A 1 71 ? -4.084 0.678 13.648 1.00 87.50 71 LEU A O 1
ATOM 536 N N . LYS A 1 72 ? -5.383 -1.042 14.265 1.00 86.00 72 LYS A N 1
ATOM 537 C CA . LYS A 1 72 ? -4.456 -2.092 13.820 1.00 86.00 72 LYS A CA 1
ATOM 538 C C . LYS A 1 72 ? -4.974 -2.763 12.552 1.00 86.00 72 LYS A C 1
ATOM 540 O O . LYS A 1 72 ? -5.936 -3.518 12.587 1.00 86.00 72 LYS A O 1
ATOM 545 N N . VAL A 1 73 ? -4.260 -2.554 11.446 1.00 83.94 73 VAL A N 1
ATOM 546 C CA . VAL A 1 73 ? -4.629 -3.125 10.137 1.00 83.94 73 VAL A CA 1
ATOM 547 C C . VAL A 1 73 ? -4.463 -4.652 10.070 1.00 83.94 73 VAL A C 1
ATOM 549 O O . VAL A 1 73 ? -5.211 -5.315 9.361 1.00 83.94 73 VAL A O 1
ATOM 552 N N . GLY A 1 74 ? -3.518 -5.223 10.829 1.00 84.44 74 GLY A N 1
ATOM 553 C CA . GLY A 1 74 ? -3.215 -6.662 10.795 1.00 84.44 74 GLY A CA 1
ATOM 554 C C . GLY A 1 74 ? -2.464 -7.101 9.532 1.00 84.44 74 GLY A C 1
ATOM 555 O O . GLY A 1 74 ? -2.032 -6.270 8.727 1.00 84.44 74 GLY A O 1
ATOM 556 N N . GLU A 1 75 ? -2.254 -8.405 9.371 1.00 81.56 75 GLU A N 1
ATOM 557 C CA . GLU A 1 75 ? -1.677 -8.970 8.148 1.00 81.56 75 GLU A CA 1
ATOM 558 C C . GLU A 1 75 ? -2.735 -8.977 7.038 1.00 81.56 75 GLU A C 1
ATOM 560 O O . GLU A 1 75 ? -3.831 -9.501 7.211 1.00 81.56 75 GLU A O 1
ATOM 565 N N . VAL A 1 76 ? -2.429 -8.334 5.909 1.00 83.62 76 VAL A N 1
ATOM 566 C CA . VAL A 1 76 ? -3.368 -8.180 4.790 1.00 83.62 76 VAL A CA 1
ATOM 567 C C . VAL A 1 76 ? -2.585 -8.289 3.493 1.00 83.62 76 VAL A C 1
ATOM 569 O O . VAL A 1 76 ? -1.552 -7.638 3.330 1.00 83.62 76 VAL A O 1
ATOM 572 N N . SER A 1 77 ? -3.086 -9.092 2.559 1.00 79.88 77 SER A N 1
ATOM 573 C CA . SER A 1 77 ? -2.563 -9.168 1.195 1.00 79.88 77 SER A CA 1
ATOM 574 C C . SER A 1 77 ? -2.719 -7.823 0.477 1.00 79.88 77 SER A C 1
ATOM 576 O O . SER A 1 77 ? -3.770 -7.198 0.607 1.00 79.88 77 SER A O 1
ATOM 578 N N . ARG A 1 78 ? -1.738 -7.418 -0.344 1.00 75.19 78 ARG A N 1
ATOM 579 C CA . ARG A 1 78 ? -1.722 -6.114 -1.049 1.00 75.19 78 ARG A CA 1
ATOM 580 C C . ARG A 1 78 ? -3.046 -5.745 -1.732 1.00 75.19 78 ARG A C 1
ATOM 582 O O . ARG A 1 78 ? -3.527 -4.636 -1.569 1.00 75.19 78 ARG A O 1
ATOM 589 N N . GLY A 1 79 ? -3.689 -6.693 -2.420 1.00 80.50 79 GLY A N 1
ATOM 590 C CA . GLY A 1 79 ? -4.956 -6.443 -3.125 1.00 80.50 79 GLY A CA 1
ATOM 591 C C . GLY A 1 79 ? -6.192 -6.255 -2.233 1.00 80.50 79 GLY A C 1
ATOM 592 O O . GLY A 1 79 ? -7.230 -5.846 -2.729 1.00 80.50 79 GLY A O 1
ATOM 593 N N . ARG A 1 80 ? -6.107 -6.554 -0.930 1.00 83.56 80 ARG A N 1
ATOM 594 C CA . ARG A 1 80 ? -7.207 -6.378 0.041 1.00 83.56 80 ARG A CA 1
ATOM 595 C C . ARG A 1 80 ? -6.934 -5.264 1.053 1.00 83.56 80 ARG A C 1
ATOM 597 O O . ARG A 1 80 ? -7.733 -5.061 1.960 1.00 83.56 80 ARG A O 1
ATOM 604 N N . PHE A 1 81 ? -5.802 -4.570 0.928 1.00 84.56 81 PHE A N 1
ATOM 605 C CA . PHE A 1 81 ? -5.389 -3.541 1.879 1.00 84.56 81 PHE A CA 1
ATOM 606 C C . PHE A 1 81 ? -6.372 -2.367 1.911 1.00 84.56 81 PHE A C 1
ATOM 608 O O . PHE A 1 81 ? -6.774 -1.951 2.990 1.00 84.56 81 PHE A O 1
ATOM 615 N N . GLU A 1 82 ? -6.815 -1.901 0.742 1.00 85.12 82 GLU A N 1
ATOM 616 C CA . GLU A 1 82 ? -7.798 -0.818 0.615 1.00 85.12 82 GLU A CA 1
ATOM 617 C C . GLU A 1 82 ? -9.145 -1.181 1.251 1.00 85.12 82 GLU A C 1
ATOM 619 O O . GLU A 1 82 ? -9.637 -0.436 2.092 1.00 85.12 82 GLU A O 1
ATOM 624 N N . ALA A 1 83 ? -9.700 -2.351 0.914 1.00 86.81 83 ALA A N 1
ATOM 625 C CA . ALA A 1 83 ? -10.954 -2.829 1.498 1.00 86.81 83 ALA A CA 1
ATOM 626 C C . ALA A 1 83 ? -10.859 -2.917 3.029 1.00 86.81 83 ALA A C 1
ATOM 628 O O . ALA A 1 83 ? -11.705 -2.382 3.732 1.00 86.81 83 ALA A O 1
ATOM 629 N N . ARG A 1 84 ? -9.759 -3.475 3.554 1.00 88.00 84 ARG A N 1
ATOM 630 C CA . ARG A 1 84 ? -9.551 -3.563 5.003 1.00 88.00 84 ARG A CA 1
ATOM 631 C C . ARG A 1 84 ? -9.448 -2.193 5.678 1.00 88.00 84 ARG A C 1
ATOM 633 O O . ARG A 1 84 ? -9.839 -2.062 6.832 1.00 88.00 84 ARG A O 1
ATOM 640 N N . ILE A 1 85 ? -8.873 -1.197 5.006 1.00 87.62 85 ILE A N 1
ATOM 641 C CA . ILE A 1 85 ? -8.819 0.170 5.532 1.00 87.62 85 ILE A CA 1
ATOM 642 C C . ILE A 1 85 ? -10.217 0.783 5.567 1.00 87.62 85 ILE A C 1
ATOM 644 O O . ILE A 1 85 ? -10.538 1.414 6.567 1.00 87.62 85 ILE A O 1
ATOM 648 N N . ARG A 1 86 ? -11.035 0.585 4.525 1.00 85.62 86 ARG A N 1
ATOM 649 C CA . ARG A 1 86 ? -12.423 1.069 4.508 1.00 85.62 86 ARG A CA 1
ATOM 650 C C . ARG A 1 86 ? -13.219 0.504 5.680 1.00 85.62 86 ARG A C 1
ATOM 652 O O . ARG A 1 86 ? -13.733 1.296 6.458 1.00 85.62 86 ARG A O 1
ATOM 659 N N . ASP A 1 87 ? -13.171 -0.813 5.886 1.00 87.06 87 ASP A N 1
ATOM 660 C CA . ASP A 1 87 ? -13.835 -1.460 7.027 1.00 87.06 87 ASP A CA 1
ATOM 661 C C . ASP A 1 87 ? -13.395 -0.831 8.368 1.00 87.06 87 ASP A C 1
ATOM 663 O O . ASP A 1 87 ? -14.208 -0.491 9.217 1.00 87.06 87 ASP A O 1
ATOM 667 N N . LEU A 1 88 ? -12.084 -0.615 8.548 1.00 86.44 88 LEU A N 1
ATOM 668 C CA . LEU A 1 88 ? -11.533 -0.038 9.784 1.00 86.44 88 LEU A CA 1
ATOM 669 C C . LEU A 1 88 ? -11.894 1.435 10.001 1.00 86.44 88 LEU A C 1
ATOM 671 O O . LEU A 1 88 ? -11.867 1.900 11.140 1.00 86.44 88 LEU A O 1
ATOM 675 N N . ILE A 1 89 ? -12.130 2.184 8.926 1.00 85.94 89 ILE A N 1
ATOM 676 C CA . ILE A 1 89 ? -12.524 3.593 8.986 1.00 85.94 89 ILE A CA 1
ATOM 677 C C . ILE A 1 89 ? -14.020 3.707 9.281 1.00 85.94 89 ILE A C 1
ATOM 679 O O . ILE A 1 89 ? -14.393 4.564 10.079 1.00 85.94 89 ILE A O 1
ATOM 683 N N . GLU A 1 90 ? -14.851 2.849 8.683 1.00 83.44 90 GLU A N 1
ATOM 684 C CA . GLU A 1 90 ? -16.296 2.783 8.948 1.00 83.44 9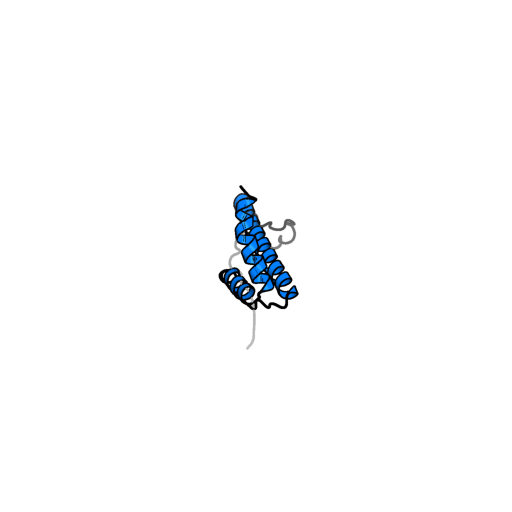0 GLU A CA 1
ATOM 685 C C . GLU A 1 90 ? -16.590 2.452 10.417 1.00 83.44 90 GLU A C 1
ATOM 687 O O . GLU A 1 90 ? -17.479 3.057 11.009 1.00 83.44 90 GLU A O 1
ATOM 692 N N . ASP A 1 91 ? -15.777 1.594 11.038 1.00 81.38 91 ASP A N 1
ATOM 693 C CA . ASP A 1 91 ? -15.872 1.262 12.465 1.00 81.38 91 ASP A CA 1
ATOM 694 C C . ASP A 1 91 ? -15.455 2.420 13.411 1.00 81.38 91 ASP A C 1
ATOM 696 O O . ASP A 1 91 ? -15.545 2.282 14.634 1.00 81.38 91 ASP A O 1
ATOM 700 N N . HIS A 1 92 ? -14.957 3.555 12.892 1.00 80.75 92 HIS A N 1
ATOM 701 C CA . HIS A 1 92 ? -14.420 4.658 13.697 1.00 80.75 92 HIS A CA 1
ATOM 702 C C . HIS A 1 92 ? -15.003 6.032 13.304 1.00 80.75 92 HIS A C 1
ATOM 704 O O . HIS A 1 92 ? -14.474 6.727 12.432 1.00 80.75 92 HIS A O 1
ATOM 710 N N . ASP A 1 93 ? -16.013 6.494 14.050 1.00 78.00 93 ASP A N 1
ATOM 711 C CA . ASP A 1 93 ? -16.842 7.690 13.784 1.00 78.00 93 ASP A CA 1
ATOM 712 C C . ASP A 1 93 ? -16.086 8.950 13.311 1.00 78.00 93 ASP A C 1
ATOM 714 O O . ASP A 1 93 ? -16.468 9.599 12.330 1.00 78.00 93 ASP A O 1
ATOM 718 N N . MET A 1 94 ? -14.981 9.314 13.978 1.00 77.88 94 MET A N 1
ATOM 719 C CA . MET A 1 94 ? -14.199 10.504 13.598 1.00 77.88 94 MET A CA 1
ATOM 720 C C . MET A 1 94 ? -13.506 10.363 12.235 1.00 77.88 94 MET A C 1
ATOM 722 O O . MET A 1 94 ? -13.368 11.347 11.509 1.00 77.88 94 MET A O 1
ATOM 726 N N . LEU A 1 95 ? -13.056 9.158 11.882 1.00 78.50 95 LEU A N 1
ATOM 727 C CA . LEU A 1 95 ? -12.372 8.902 10.613 1.00 78.50 95 LEU A CA 1
ATOM 728 C C . LEU A 1 95 ? -13.389 8.680 9.492 1.00 78.50 95 LEU A C 1
ATOM 730 O O . LEU A 1 95 ? -13.170 9.176 8.387 1.00 78.50 95 LEU A O 1
ATOM 734 N N . ALA A 1 96 ? -14.521 8.035 9.790 1.00 78.44 96 ALA A N 1
ATOM 735 C CA . ALA A 1 96 ? -15.648 7.903 8.873 1.00 78.44 96 ALA A CA 1
ATOM 736 C C . ALA A 1 96 ? -16.122 9.279 8.376 1.00 78.44 96 ALA A C 1
ATOM 738 O O . ALA A 1 96 ? -16.175 9.521 7.169 1.00 78.44 96 ALA A O 1
ATOM 739 N N . THR A 1 97 ? -16.333 10.228 9.295 1.00 76.50 97 THR A N 1
ATOM 740 C CA . THR A 1 97 ? -16.743 11.604 8.958 1.00 76.50 97 THR A CA 1
ATOM 741 C C . THR A 1 97 ? -15.704 12.320 8.085 1.00 76.50 97 THR A C 1
ATOM 743 O O . THR A 1 97 ? -16.053 12.997 7.119 1.00 76.50 97 THR A O 1
ATOM 746 N N . ALA A 1 98 ? -14.410 12.157 8.383 1.00 76.50 98 ALA A N 1
ATOM 747 C CA . ALA A 1 98 ? -13.333 12.756 7.593 1.00 76.50 98 ALA A CA 1
ATOM 748 C C . ALA A 1 98 ? -13.224 12.154 6.179 1.00 76.50 98 ALA A C 1
ATOM 750 O O . ALA A 1 98 ? -12.977 12.891 5.224 1.00 76.50 98 ALA A O 1
ATOM 751 N N . SER A 1 99 ? -13.432 10.840 6.036 1.00 71.81 99 SER A N 1
ATOM 752 C CA . SER A 1 99 ? -13.407 10.159 4.735 1.00 71.81 99 SER A CA 1
ATOM 753 C C . SER A 1 99 ? -14.571 10.585 3.833 1.00 71.81 99 SER A C 1
ATOM 755 O O . SER A 1 99 ? -14.339 10.959 2.684 1.00 71.81 99 SER A O 1
ATOM 757 N N . ALA A 1 100 ? -15.785 10.683 4.387 1.00 69.50 100 ALA A N 1
ATOM 758 C CA . ALA A 1 100 ? -16.976 11.125 3.663 1.00 69.50 100 ALA A CA 1
ATOM 759 C C . ALA A 1 100 ? -16.837 12.556 3.111 1.00 69.50 100 ALA A C 1
ATOM 761 O O . ALA A 1 100 ? -17.310 12.861 2.016 1.00 69.50 100 ALA A O 1
ATOM 762 N N . ASN A 1 101 ? -16.142 13.433 3.841 1.00 65.88 101 ASN A N 1
ATOM 763 C CA . ASN A 1 101 ? -15.902 14.809 3.408 1.00 65.88 101 ASN A CA 1
ATOM 764 C C . ASN A 1 101 ? -14.892 14.905 2.251 1.00 65.88 101 ASN A C 1
ATOM 766 O O . ASN A 1 101 ? -14.975 15.820 1.431 1.00 65.88 101 ASN A O 1
ATOM 770 N N . HIS A 1 102 ? -13.935 13.976 2.167 1.00 61.56 102 HIS A N 1
ATOM 771 C CA . HIS A 1 102 ? -12.865 14.041 1.171 1.00 61.56 102 HIS A CA 1
ATOM 772 C C . HIS A 1 102 ? -13.302 13.521 -0.210 1.00 61.56 102 HIS A C 1
ATOM 774 O O . HIS A 1 102 ? -12.859 14.064 -1.230 1.00 61.56 102 HIS A O 1
ATOM 780 N N . ASP A 1 103 ? -14.195 12.527 -0.263 1.00 59.44 103 ASP A N 1
ATOM 781 C CA . ASP A 1 103 ? -14.681 11.944 -1.524 1.00 59.44 103 ASP A CA 1
ATOM 782 C C . ASP A 1 103 ? -15.473 12.957 -2.378 1.00 59.44 103 ASP A C 1
ATOM 784 O O . ASP A 1 103 ? -15.422 12.914 -3.608 1.00 59.44 103 ASP A O 1
ATOM 788 N N . GLY A 1 104 ? -16.132 13.935 -1.743 1.00 57.09 104 GLY A N 1
ATOM 789 C CA . GLY A 1 104 ? -16.855 15.015 -2.430 1.00 57.09 104 GLY A CA 1
ATOM 790 C C . GLY A 1 104 ? -15.993 16.211 -2.867 1.00 57.09 104 GLY A C 1
ATOM 791 O O . GLY A 1 104 ? -16.351 16.906 -3.821 1.00 57.09 104 GLY A O 1
ATOM 792 N N . MET A 1 105 ? -14.861 16.463 -2.197 1.00 54.41 105 MET A N 1
ATOM 793 C CA . MET A 1 105 ? -13.987 17.619 -2.467 1.00 54.41 105 MET A CA 1
ATOM 794 C C . MET A 1 105 ? -12.890 17.328 -3.499 1.00 54.41 105 MET A C 1
ATOM 796 O O . MET A 1 105 ? -12.531 18.221 -4.266 1.00 54.41 105 MET A O 1
ATOM 800 N N . MET A 1 106 ? -12.375 16.092 -3.565 1.00 45.53 106 MET A N 1
ATOM 801 C CA . MET A 1 106 ? -11.271 15.740 -4.474 1.00 45.53 106 MET A CA 1
ATOM 802 C C . MET A 1 106 ? -11.635 15.944 -5.956 1.00 45.53 106 MET A C 1
ATOM 804 O O . MET A 1 106 ? -10.804 16.413 -6.729 1.00 45.53 106 MET A O 1
ATOM 808 N N . TRP A 1 107 ? -12.883 15.660 -6.349 1.00 39.31 107 TRP A N 1
ATOM 809 C CA . TRP A 1 107 ? -13.357 15.846 -7.728 1.00 39.31 107 TRP A CA 1
ATOM 810 C C . TRP A 1 107 ? -13.629 17.307 -8.112 1.00 39.31 107 TRP A C 1
ATOM 812 O O . TRP A 1 107 ? -13.665 17.618 -9.297 1.00 39.31 107 TRP A O 1
ATOM 822 N N . GLN A 1 108 ? -13.806 18.208 -7.141 1.00 46.84 108 GLN A N 1
ATOM 823 C CA . GLN A 1 108 ? -14.102 19.620 -7.410 1.00 46.84 108 GLN A CA 1
ATOM 824 C C . GLN A 1 108 ? -12.853 20.502 -7.477 1.00 46.84 108 GLN A C 1
ATOM 826 O O . GLN A 1 108 ? -12.913 21.569 -8.071 1.00 46.84 108 GLN A O 1
ATOM 831 N N . SER A 1 109 ? -11.729 20.087 -6.882 1.00 48.62 109 SER A N 1
ATOM 832 C CA . SER A 1 109 ? -10.487 20.881 -6.893 1.00 48.62 109 SER A CA 1
ATOM 833 C C . SER A 1 109 ? -9.529 20.528 -8.039 1.00 48.62 109 SER A C 1
ATOM 835 O O . SER A 1 109 ? -8.479 21.156 -8.164 1.00 48.62 109 SER A O 1
ATOM 837 N N . TRP A 1 110 ? -9.828 19.471 -8.795 1.00 41.22 110 TRP A N 1
ATOM 838 C CA . TRP A 1 110 ? -9.026 18.980 -9.924 1.00 41.22 110 TRP A CA 1
ATOM 839 C C . TRP A 1 110 ? -9.692 19.223 -11.292 1.00 41.22 110 TRP A C 1
ATOM 841 O O . TRP A 1 110 ? -9.108 18.865 -12.316 1.00 41.22 110 TRP A O 1
ATOM 851 N N . CYS A 1 111 ? -10.871 19.852 -11.301 1.00 38.19 111 CYS A N 1
ATOM 852 C CA . CYS A 1 111 ? -11.502 20.496 -12.457 1.00 38.19 111 CYS A CA 1
ATOM 853 C C . CYS A 1 111 ? -11.351 22.015 -12.320 1.00 38.19 111 CYS A C 1
ATOM 855 O O . CYS A 1 111 ? -11.202 22.678 -13.369 1.00 38.19 111 CYS A O 1
#

pLDDT: mean 70.4, std 19.81, range [36.03, 96.5]

Secondary structure (DSSP, 8-state):
----------------S--GGGTTS--S----------HHHHHHHHHHHHHHHHHHHHHHHHHHHHHHTT----S--GGGHHHHHHHHHHT-HHHHHHHHHHHHHTTTS--